Protein AF-S1R671-F1 (afdb_monomer_lite)

Sequence (78 aa):
MMDVLEKELTKGSVSYKENETWRYYFFDNNIPTQGWKIHISSQMKDCIEIFKIISTVMKDEKCTYRCSLRDCKAWSRF

InterPro domains:
  IPR057929 RamC, N-terminal domain [PF25816] (14-67)

Radius of gyration: 11.99 Å; chains: 1; bounding box: 24×19×33 Å

Foldseek 3Di:
DVVVVVVLLVPDPWDWDDDPWKIKTAQPDPDPPDPDKDKDADDPVCLVVVCSVVVVVCVVVSWIKMATPVHSIIMTDD

Secondary structure (DSSP, 8-state):
-HHHHHHHHSSSS-EEEE-SSEEEEE----------EEEEE--GGGHHHHHHHHHHHHHHTT-EEEEESSSSEEEEE-

Structure (mmCIF, N/CA/C/O backbone):
data_AF-S1R671-F1
#
_entry.id   AF-S1R671-F1
#
loop_
_atom_site.group_PDB
_atom_site.id
_atom_site.type_symbol
_atom_site.label_atom_id
_atom_site.label_alt_id
_atom_site.label_comp_id
_atom_site.label_asym_id
_atom_site.label_entity_id
_atom_site.label_seq_id
_atom_site.pdbx_PDB_ins_code
_atom_site.Cartn_x
_atom_site.Cartn_y
_atom_site.Cartn_z
_atom_site.occupancy
_atom_site.B_iso_or_equiv
_atom_site.auth_seq_id
_atom_site.auth_comp_id
_atom_site.auth_asym_id
_atom_site.auth_atom_id
_atom_site.pdbx_PDB_model_num
ATOM 1 N N . MET A 1 1 ? 6.308 5.806 -13.420 1.00 51.97 1 MET A N 1
ATOM 2 C CA . MET A 1 1 ? 5.875 4.644 -12.599 1.00 51.97 1 MET A CA 1
ATOM 3 C C . MET A 1 1 ? 5.164 5.114 -11.336 1.00 51.97 1 MET A C 1
ATOM 5 O O . MET A 1 1 ? 4.027 4.715 -11.124 1.00 51.97 1 MET A O 1
ATOM 9 N N . MET A 1 2 ? 5.779 6.022 -10.570 1.00 52.81 2 MET A N 1
ATOM 10 C CA . MET A 1 2 ? 5.172 6.667 -9.397 1.00 52.81 2 MET A CA 1
ATOM 11 C C . MET A 1 2 ? 3.912 7.495 -9.705 1.00 52.81 2 MET A C 1
ATOM 13 O O . MET A 1 2 ? 2.942 7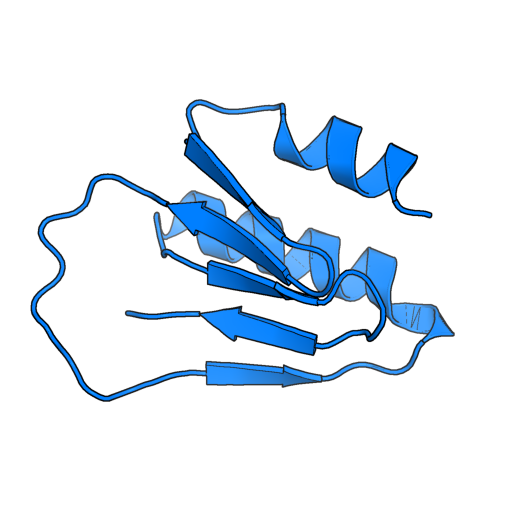.389 -8.963 1.00 52.81 2 MET A O 1
ATOM 17 N N . ASP A 1 3 ? 3.851 8.195 -10.844 1.00 56.69 3 ASP A N 1
ATOM 18 C CA . ASP A 1 3 ? 2.694 9.049 -11.190 1.00 56.69 3 ASP A CA 1
ATOM 19 C C . ASP A 1 3 ? 1.382 8.272 -11.402 1.00 56.69 3 ASP A C 1
ATOM 21 O O . ASP A 1 3 ? 0.288 8.766 -11.134 1.00 56.69 3 ASP A O 1
ATOM 25 N N . VAL A 1 4 ? 1.476 7.033 -11.903 1.00 60.22 4 VAL A N 1
ATOM 26 C CA . VAL A 1 4 ? 0.306 6.163 -12.125 1.00 60.22 4 VAL A CA 1
ATOM 27 C C . VAL A 1 4 ? -0.217 5.637 -10.791 1.00 60.22 4 VAL A C 1
ATOM 29 O O . VAL A 1 4 ? -1.424 5.578 -10.577 1.00 60.22 4 VAL A O 1
ATOM 32 N N . LEU A 1 5 ? 0.696 5.295 -9.882 1.00 56.59 5 LEU A N 1
ATOM 33 C CA . LEU A 1 5 ? 0.370 4.864 -8.526 1.00 56.59 5 LEU A CA 1
ATOM 34 C C . LEU A 1 5 ? -0.273 6.008 -7.732 1.00 56.59 5 LEU A C 1
ATOM 36 O O . LEU A 1 5 ? -1.305 5.813 -7.097 1.00 56.59 5 LEU A O 1
ATOM 40 N N . GLU A 1 6 ? 0.274 7.219 -7.828 1.00 58.97 6 GLU A N 1
ATOM 41 C CA . GLU A 1 6 ? -0.257 8.416 -7.161 1.00 58.97 6 GLU A CA 1
ATOM 42 C C . GLU A 1 6 ? -1.702 8.728 -7.537 1.00 58.97 6 GLU A C 1
ATOM 44 O O . GLU A 1 6 ? -2.524 8.991 -6.656 1.00 58.97 6 GLU A O 1
ATOM 49 N N . LYS A 1 7 ? -2.036 8.640 -8.828 1.00 62.97 7 LYS A N 1
ATOM 50 C CA . LYS A 1 7 ? -3.402 8.874 -9.317 1.00 62.97 7 LYS A CA 1
ATOM 51 C C . LYS A 1 7 ? -4.414 7.843 -8.814 1.00 62.97 7 LYS A C 1
ATOM 53 O O . LYS A 1 7 ? -5.567 8.191 -8.578 1.00 62.97 7 LYS A O 1
ATOM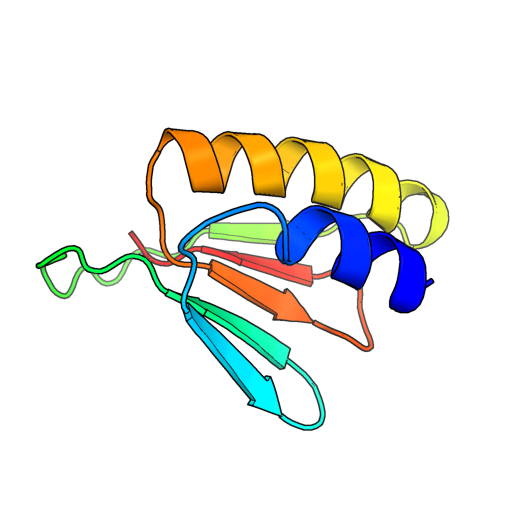 58 N N . GLU A 1 8 ? -4.005 6.589 -8.635 1.00 61.28 8 GLU A N 1
ATOM 59 C CA . GLU A 1 8 ? -4.883 5.533 -8.104 1.00 61.28 8 GLU A CA 1
ATOM 60 C C . GLU A 1 8 ? -5.056 5.621 -6.579 1.00 61.28 8 GLU A C 1
ATOM 62 O O . GLU A 1 8 ? -6.079 5.222 -6.013 1.00 61.28 8 GLU A O 1
ATOM 67 N N . LEU A 1 9 ? -4.065 6.174 -5.882 1.00 59.53 9 LEU A N 1
ATOM 68 C CA . LEU A 1 9 ? -4.039 6.225 -4.420 1.00 59.53 9 LEU A CA 1
ATOM 69 C C . LEU A 1 9 ? -4.742 7.462 -3.859 1.00 59.53 9 LEU A C 1
ATOM 71 O O . LEU A 1 9 ? -5.357 7.372 -2.801 1.00 59.53 9 LEU A O 1
ATOM 75 N N . THR A 1 10 ? -4.753 8.564 -4.609 1.00 58.41 10 THR A N 1
ATOM 76 C CA . THR A 1 10 ? -5.503 9.793 -4.281 1.00 58.41 10 THR A CA 1
ATOM 77 C C . THR A 1 10 ? -7.019 9.670 -4.479 1.00 58.41 10 THR A C 1
ATOM 79 O O . THR A 1 10 ? -7.774 10.512 -3.996 1.00 58.41 10 THR A O 1
ATOM 82 N N . LYS A 1 11 ? -7.504 8.594 -5.115 1.00 57.47 11 LYS A N 1
ATOM 83 C CA . LYS A 1 11 ? -8.928 8.225 -5.106 1.00 57.47 11 LYS A CA 1
ATOM 84 C C . LYS A 1 11 ? -9.300 7.593 -3.755 1.00 57.47 11 LYS A C 1
ATOM 86 O O . LYS A 1 11 ? -9.308 6.366 -3.620 1.00 57.47 11 LYS A O 1
ATOM 91 N N . GLY A 1 12 ? -9.581 8.427 -2.752 1.00 57.31 12 GLY A N 1
ATOM 92 C CA . GLY A 1 12 ? -10.159 8.016 -1.464 1.00 57.31 12 GLY A CA 1
ATOM 93 C C . GLY A 1 12 ? -9.755 8.896 -0.277 1.00 57.31 12 GLY A C 1
ATOM 94 O O . GLY A 1 12 ? -8.772 9.627 -0.335 1.00 57.31 12 GLY A O 1
ATOM 95 N N . SER A 1 13 ? -10.500 8.796 0.827 1.00 55.91 13 SER A N 1
ATOM 96 C CA . SER A 1 13 ? -10.243 9.484 2.107 1.00 55.91 13 SER A CA 1
ATOM 97 C C . SER A 1 13 ? -9.105 8.830 2.907 1.00 55.91 13 SER A C 1
ATOM 99 O O . SER A 1 13 ? -9.268 8.508 4.081 1.00 55.91 13 SER A O 1
ATOM 101 N N . VAL A 1 14 ? -7.966 8.563 2.267 1.00 64.88 14 VAL A N 1
ATOM 102 C CA . VAL A 1 14 ? -6.811 7.916 2.904 1.00 64.88 14 VAL A CA 1
ATOM 103 C C . VAL A 1 14 ? -5.754 8.972 3.175 1.00 64.88 14 VAL A C 1
ATOM 105 O O . VAL A 1 14 ? -5.233 9.593 2.249 1.00 64.88 14 VAL A O 1
ATOM 108 N N . SER A 1 15 ? -5.423 9.181 4.449 1.00 70.56 15 SER A N 1
ATOM 109 C CA . SER A 1 15 ? -4.296 10.043 4.802 1.00 70.56 15 SER A CA 1
ATOM 110 C C . SER A 1 15 ? -2.987 9.314 4.495 1.00 70.56 15 SER A C 1
ATOM 112 O O . SER A 1 15 ? -2.849 8.123 4.791 1.00 70.56 15 SER A O 1
ATOM 114 N N . TYR A 1 16 ? -2.025 10.007 3.883 1.00 70.88 16 TYR A N 1
ATOM 115 C CA . TYR A 1 16 ? -0.718 9.426 3.592 1.00 70.88 16 TYR A CA 1
ATOM 116 C C . TYR A 1 16 ? 0.432 10.288 4.113 1.00 70.88 16 TYR A C 1
ATOM 118 O O . TYR A 1 16 ? 0.336 11.512 4.186 1.00 70.88 16 TYR A O 1
ATOM 126 N N . LYS A 1 17 ? 1.533 9.630 4.489 1.00 76.88 17 LYS A N 1
ATOM 127 C CA . LYS A 1 17 ? 2.829 10.273 4.755 1.00 76.88 17 LYS A CA 1
ATOM 128 C C . LYS A 1 17 ? 3.886 9.658 3.864 1.00 76.88 17 LYS A C 1
ATOM 130 O O . LYS A 1 17 ? 3.859 8.459 3.603 1.00 76.88 17 LYS A O 1
ATOM 135 N N . GLU A 1 18 ? 4.842 10.464 3.444 1.00 77.94 18 GLU A N 1
ATOM 136 C CA . GLU A 1 18 ? 5.919 10.032 2.566 1.00 77.94 18 GLU A CA 1
ATOM 137 C C . GLU A 1 18 ? 7.276 10.395 3.158 1.00 77.94 18 GLU A C 1
ATOM 139 O O . GLU A 1 18 ? 7.431 11.429 3.807 1.00 77.94 18 GLU A O 1
ATOM 144 N N . ASN A 1 19 ? 8.254 9.522 2.943 1.00 78.62 19 ASN A N 1
ATOM 145 C CA . ASN A 1 19 ? 9.665 9.834 3.094 1.00 78.62 19 ASN A CA 1
ATOM 146 C C . ASN A 1 19 ? 10.436 9.324 1.868 1.00 78.62 19 ASN A C 1
ATOM 148 O O . ASN A 1 19 ? 9.861 8.714 0.971 1.00 78.62 19 ASN A O 1
ATOM 152 N N . GLU A 1 20 ? 11.754 9.521 1.851 1.00 74.19 20 GLU A N 1
ATOM 153 C CA . GLU A 1 20 ? 12.616 9.202 0.702 1.00 74.19 20 GLU A CA 1
ATOM 154 C C . GLU A 1 20 ? 12.547 7.749 0.194 1.00 74.19 20 GLU A C 1
ATOM 156 O O . GLU A 1 20 ? 13.014 7.460 -0.911 1.00 74.19 20 GLU A O 1
ATOM 161 N N . THR A 1 21 ? 12.039 6.820 1.009 1.00 76.62 21 THR A N 1
ATOM 162 C CA . THR A 1 21 ? 12.024 5.379 0.716 1.00 76.62 21 THR A CA 1
ATOM 163 C C . THR A 1 21 ? 10.620 4.780 0.752 1.00 76.62 21 THR A C 1
ATOM 165 O O . THR A 1 21 ? 10.364 3.808 0.049 1.00 76.62 21 THR A O 1
ATOM 168 N N . TRP A 1 22 ? 9.707 5.330 1.550 1.00 78.31 22 TRP A N 1
ATOM 169 C CA . TRP A 1 22 ? 8.419 4.724 1.869 1.00 78.31 22 TRP A CA 1
ATOM 170 C C . TRP A 1 22 ? 7.281 5.730 1.769 1.00 78.31 22 TRP A C 1
ATOM 172 O O . TRP A 1 22 ? 7.384 6.856 2.255 1.00 78.31 22 TRP A O 1
ATOM 182 N N . ARG A 1 23 ? 6.141 5.255 1.273 1.00 79.19 23 ARG A N 1
ATOM 183 C CA . ARG A 1 23 ? 4.852 5.931 1.408 1.00 79.19 23 ARG A CA 1
ATOM 184 C C . ARG A 1 23 ? 3.932 5.106 2.297 1.00 79.19 23 ARG A C 1
ATOM 186 O O . ARG A 1 23 ? 3.806 3.900 2.106 1.00 79.19 23 ARG A O 1
ATOM 193 N N . TYR A 1 24 ? 3.333 5.758 3.283 1.00 77.50 24 TYR A N 1
ATOM 194 C CA . TYR A 1 24 ? 2.493 5.181 4.326 1.00 77.50 24 TYR A CA 1
ATOM 195 C C . TYR A 1 24 ? 1.048 5.610 4.107 1.00 77.50 24 TYR A C 1
ATOM 197 O O . TYR A 1 24 ? 0.800 6.802 3.968 1.00 77.50 24 TYR A O 1
ATOM 205 N N . TYR A 1 25 ? 0.124 4.659 4.131 1.00 79.44 25 TYR A N 1
ATOM 206 C CA . TYR A 1 25 ? -1.318 4.842 4.011 1.00 79.44 25 TYR A CA 1
ATOM 207 C C . TYR A 1 25 ? -1.966 4.487 5.336 1.00 79.44 25 TYR A C 1
ATOM 209 O O . TYR A 1 25 ? -1.871 3.339 5.774 1.00 79.44 25 TYR A O 1
ATOM 217 N N . PHE A 1 26 ? -2.608 5.470 5.960 1.00 75.00 26 PHE A N 1
ATOM 218 C CA . PHE A 1 26 ? -3.245 5.312 7.258 1.00 75.00 26 PHE A CA 1
ATOM 219 C C . PHE A 1 26 ? -4.759 5.347 7.105 1.00 75.00 26 PHE A C 1
ATOM 221 O O . PHE A 1 26 ? -5.323 6.283 6.528 1.00 75.00 26 PHE A O 1
ATOM 228 N N . PHE A 1 27 ? -5.392 4.334 7.681 1.00 74.69 27 PHE A N 1
ATOM 229 C CA . PHE A 1 27 ? -6.824 4.312 7.931 1.00 74.69 27 PHE A CA 1
ATOM 230 C C . PHE A 1 27 ? -7.027 4.546 9.421 1.00 74.69 27 PHE A C 1
ATOM 232 O O . PHE A 1 27 ? -6.314 3.963 10.240 1.00 74.69 27 PHE A O 1
ATOM 239 N N . ASP A 1 28 ? -7.959 5.435 9.752 1.00 64.62 28 ASP A N 1
ATOM 240 C CA . ASP A 1 28 ? -8.210 5.895 11.117 1.00 64.62 28 ASP A CA 1
ATOM 241 C C . ASP A 1 28 ? -9.006 4.835 11.885 1.00 64.62 28 ASP A C 1
ATOM 243 O O . ASP A 1 28 ? -10.209 4.933 12.114 1.00 64.62 28 ASP A O 1
ATOM 247 N N . ASN A 1 29 ? -8.323 3.740 12.189 1.00 60.31 29 ASN A N 1
ATOM 248 C CA . ASN A 1 29 ? -8.850 2.636 12.958 1.00 60.31 29 ASN A CA 1
ATOM 249 C C . ASN A 1 29 ? -8.053 2.589 14.267 1.00 60.31 29 ASN A C 1
ATOM 251 O O . ASN A 1 29 ? -6.820 2.624 14.254 1.00 60.31 29 ASN A O 1
ATOM 255 N N . ASN A 1 30 ? -8.756 2.485 15.399 1.00 59.50 30 ASN A N 1
ATOM 256 C CA . ASN A 1 30 ? -8.193 2.180 16.721 1.00 59.50 30 ASN A CA 1
ATOM 257 C C . ASN A 1 30 ? -7.683 0.727 16.734 1.00 59.50 30 ASN A C 1
ATOM 259 O O . ASN A 1 30 ? -8.205 -0.142 17.431 1.00 59.50 30 ASN A O 1
ATOM 263 N N . ILE A 1 31 ? -6.709 0.437 15.875 1.00 60.44 31 ILE A N 1
ATOM 264 C CA . ILE A 1 31 ? -6.146 -0.890 15.712 1.00 60.44 31 ILE A CA 1
ATOM 265 C C . ILE A 1 31 ? -5.279 -1.166 16.947 1.00 60.44 31 ILE A C 1
ATOM 267 O O . ILE A 1 31 ? -4.357 -0.389 17.225 1.00 60.44 31 ILE A O 1
ATOM 271 N N . PRO A 1 32 ? -5.553 -2.238 17.713 1.00 59.12 32 PRO A N 1
ATOM 272 C CA . PRO A 1 32 ? -4.718 -2.620 18.842 1.00 59.12 32 PRO A CA 1
ATOM 273 C C . PRO A 1 32 ? -3.277 -2.809 18.373 1.00 59.12 32 PRO A C 1
ATOM 275 O O . PRO A 1 32 ? -3.046 -3.284 17.267 1.00 59.12 32 PRO A O 1
ATOM 278 N N . THR A 1 33 ? -2.289 -2.481 19.203 1.00 60.72 33 THR A N 1
ATOM 279 C CA . THR A 1 33 ? -0.875 -2.683 18.861 1.00 60.72 33 THR A CA 1
ATOM 280 C C . THR A 1 33 ? -0.559 -4.182 18.761 1.00 60.72 33 THR A C 1
ATOM 282 O O . THR A 1 33 ? -0.019 -4.774 19.692 1.00 60.72 33 THR A O 1
ATOM 285 N N . GLN A 1 34 ? -0.895 -4.818 17.641 1.00 61.75 34 GLN A N 1
ATOM 286 C CA . GLN A 1 34 ? -0.560 -6.205 17.355 1.00 61.75 34 GLN A CA 1
ATOM 287 C C . GLN A 1 34 ? 0.798 -6.252 16.639 1.00 61.75 34 GLN A C 1
ATOM 289 O O . GLN A 1 34 ? 1.167 -5.369 15.860 1.00 61.75 34 GLN A O 1
ATOM 294 N N . GLY A 1 35 ? 1.614 -7.252 16.978 1.00 70.44 35 GLY A N 1
ATOM 295 C CA . GLY A 1 35 ? 2.995 -7.363 16.492 1.00 70.44 35 GLY A CA 1
ATOM 296 C C . GLY A 1 35 ? 3.128 -7.926 15.073 1.00 70.44 35 GLY A C 1
ATOM 297 O O . GLY A 1 35 ? 4.242 -7.996 14.553 1.00 70.44 35 GLY A O 1
ATOM 298 N N . TRP A 1 36 ? 2.024 -8.357 14.463 1.00 71.19 36 TRP A N 1
ATOM 299 C CA . TRP A 1 36 ? 2.030 -9.143 13.233 1.00 71.19 36 TRP A CA 1
ATOM 300 C C . TRP A 1 36 ? 2.026 -8.226 12.009 1.00 71.19 36 TRP A C 1
ATOM 302 O O . TRP A 1 36 ? 1.377 -7.181 11.984 1.00 71.19 36 TRP A O 1
ATOM 312 N N . LYS A 1 37 ? 2.825 -8.586 11.002 1.00 80.81 37 LYS A N 1
ATOM 313 C CA . LYS A 1 37 ? 3.052 -7.782 9.796 1.00 80.81 37 LYS A CA 1
ATOM 314 C C . LYS A 1 37 ? 3.167 -8.719 8.608 1.00 80.81 37 LYS A C 1
ATOM 316 O O . LYS A 1 37 ? 3.834 -9.747 8.715 1.00 80.81 37 LYS A O 1
ATOM 321 N N . ILE A 1 38 ? 2.574 -8.342 7.482 1.00 82.94 38 ILE A N 1
ATOM 322 C CA . ILE A 1 38 ? 2.706 -9.096 6.234 1.00 82.94 38 ILE A CA 1
ATOM 323 C C . ILE A 1 38 ? 3.630 -8.322 5.302 1.00 82.94 38 ILE A C 1
ATOM 325 O O . ILE A 1 38 ? 3.427 -7.133 5.056 1.00 82.94 38 ILE A O 1
ATOM 329 N N . HIS A 1 39 ? 4.653 -9.007 4.793 1.00 85.81 39 HIS A N 1
ATOM 330 C CA . HIS A 1 39 ? 5.540 -8.484 3.765 1.00 85.81 39 HIS A CA 1
ATOM 331 C C . HIS A 1 39 ? 5.185 -9.117 2.424 1.00 85.81 39 HIS A C 1
ATOM 333 O O . HIS A 1 39 ? 5.228 -10.337 2.283 1.00 85.81 39 HIS A O 1
ATOM 339 N N . ILE A 1 40 ? 4.877 -8.280 1.438 1.00 85.38 40 ILE A N 1
ATOM 340 C CA . ILE A 1 40 ? 4.596 -8.711 0.075 1.00 85.38 40 ILE A CA 1
ATOM 341 C C . ILE A 1 40 ? 5.727 -8.221 -0.821 1.00 85.38 40 ILE A C 1
ATOM 343 O O . ILE A 1 40 ? 6.039 -7.029 -0.858 1.00 85.38 40 ILE A O 1
ATOM 347 N N . SER A 1 41 ? 6.358 -9.165 -1.513 1.00 87.00 41 SER A N 1
ATOM 348 C CA . SER A 1 41 ? 7.426 -8.918 -2.479 1.00 87.00 41 SER A CA 1
ATOM 349 C C . SER A 1 41 ? 6.977 -9.382 -3.858 1.00 87.00 41 SER A C 1
ATOM 351 O O . SER A 1 41 ? 6.275 -10.382 -3.982 1.00 87.00 41 SER A O 1
ATOM 353 N N . SER A 1 42 ? 7.393 -8.659 -4.891 1.00 84.88 42 SER A N 1
ATOM 354 C CA . SER A 1 42 ? 7.105 -8.983 -6.290 1.00 84.88 42 SER A CA 1
ATOM 355 C C . SER A 1 42 ? 8.343 -8.796 -7.159 1.00 84.88 42 SER A C 1
ATOM 357 O O . SER A 1 42 ? 9.315 -8.160 -6.744 1.00 84.88 42 SER A O 1
ATOM 359 N N . GLN A 1 43 ? 8.312 -9.349 -8.373 1.00 85.38 43 GLN A N 1
ATOM 360 C CA . GLN A 1 43 ? 9.290 -8.989 -9.395 1.00 85.38 43 GLN A CA 1
ATOM 361 C C . GLN A 1 43 ? 9.034 -7.551 -9.864 1.00 85.38 43 GLN A C 1
ATOM 363 O O . GLN A 1 43 ? 7.888 -7.110 -9.935 1.00 85.38 43 GLN A O 1
ATOM 368 N N . MET A 1 44 ? 10.095 -6.830 -10.238 1.00 81.38 44 MET A N 1
ATOM 369 C CA . MET A 1 44 ? 10.000 -5.424 -10.660 1.00 81.38 44 MET A CA 1
ATOM 370 C C . MET A 1 44 ? 9.033 -5.218 -11.833 1.00 81.38 44 MET A C 1
ATOM 372 O O . MET A 1 44 ? 8.280 -4.249 -11.852 1.00 81.38 44 MET A O 1
ATOM 376 N N . LYS A 1 45 ? 9.002 -6.159 -12.782 1.00 84.25 45 LYS A N 1
ATOM 377 C CA . LYS A 1 45 ? 8.099 -6.108 -13.941 1.00 84.25 45 LYS A CA 1
ATOM 378 C C . LYS A 1 45 ? 6.607 -6.198 -13.575 1.00 84.25 45 LYS A C 1
ATOM 380 O O . LYS A 1 45 ? 5.794 -5.599 -14.263 1.00 84.25 45 LYS A O 1
ATOM 385 N N . ASP A 1 46 ? 6.268 -6.872 -12.474 1.00 85.00 46 ASP A N 1
ATOM 386 C CA . ASP A 1 46 ? 4.879 -7.164 -12.079 1.00 85.00 46 ASP A CA 1
ATOM 387 C C . ASP A 1 46 ? 4.397 -6.235 -10.949 1.00 85.00 46 ASP A C 1
ATOM 389 O O . ASP A 1 46 ? 3.259 -6.311 -10.485 1.00 85.00 46 ASP A O 1
ATOM 393 N N . CYS A 1 47 ? 5.269 -5.345 -10.468 1.00 82.38 47 CYS A N 1
ATOM 394 C CA . CYS A 1 47 ? 5.046 -4.617 -9.225 1.00 82.38 47 CYS A CA 1
ATOM 395 C C . CYS A 1 47 ? 3.845 -3.677 -9.250 1.00 82.38 47 CYS A C 1
ATOM 397 O O . CYS A 1 47 ? 3.160 -3.539 -8.239 1.00 82.38 47 CYS A O 1
ATOM 399 N N . ILE A 1 48 ? 3.571 -3.048 -10.394 1.00 81.62 48 ILE A N 1
ATOM 400 C CA . ILE A 1 48 ? 2.448 -2.121 -10.547 1.00 81.62 48 ILE A CA 1
ATOM 401 C C . ILE A 1 48 ? 1.132 -2.897 -10.475 1.00 81.62 48 ILE A C 1
ATOM 403 O O . ILE A 1 48 ? 0.198 -2.458 -9.808 1.00 81.62 48 ILE A O 1
ATOM 407 N N . GLU A 1 49 ? 1.055 -4.046 -11.146 1.00 86.44 49 GLU A N 1
ATOM 408 C CA . GLU A 1 49 ? -0.146 -4.883 -11.165 1.00 86.44 49 GLU A CA 1
ATOM 409 C C . GLU A 1 49 ? -0.413 -5.490 -9.790 1.00 86.44 49 GLU A C 1
ATOM 411 O O . GLU A 1 49 ? -1.519 -5.365 -9.262 1.00 86.44 49 GLU A O 1
ATOM 416 N N . ILE A 1 50 ? 0.623 -6.049 -9.161 1.00 87.44 50 ILE A N 1
ATOM 417 C CA . ILE A 1 50 ? 0.530 -6.597 -7.808 1.00 87.44 50 ILE A CA 1
ATOM 418 C C . ILE A 1 50 ? 0.145 -5.505 -6.808 1.00 87.44 50 ILE A C 1
ATOM 420 O O . ILE A 1 50 ? -0.741 -5.716 -5.980 1.00 87.44 50 ILE A O 1
ATOM 424 N N . PHE A 1 51 ? 0.748 -4.317 -6.905 1.00 84.50 51 PHE A N 1
ATOM 425 C CA . PHE A 1 51 ? 0.386 -3.207 -6.033 1.00 84.50 51 PHE A CA 1
ATOM 426 C C . PHE A 1 51 ? -1.077 -2.801 -6.207 1.00 84.50 51 PHE A C 1
ATOM 428 O O . PHE A 1 51 ? -1.750 -2.595 -5.203 1.00 84.50 51 PHE A O 1
ATOM 435 N N . LYS A 1 52 ? -1.594 -2.711 -7.441 1.00 83.88 52 LYS A N 1
ATOM 436 C CA . LYS A 1 52 ? -3.006 -2.372 -7.682 1.00 83.88 52 LYS A CA 1
ATOM 437 C C . LYS A 1 52 ? -3.934 -3.339 -6.953 1.00 83.88 52 LYS A C 1
ATOM 439 O O . LYS A 1 52 ? -4.764 -2.883 -6.172 1.00 83.88 52 LYS A O 1
ATOM 444 N N . ILE A 1 53 ? -3.723 -4.644 -7.131 1.00 88.38 53 ILE A N 1
ATOM 445 C CA . ILE A 1 53 ? -4.517 -5.697 -6.480 1.00 88.38 53 ILE A CA 1
ATOM 446 C C . ILE A 1 53 ? -4.461 -5.554 -4.954 1.00 88.38 53 ILE A C 1
ATOM 448 O O . ILE A 1 53 ? -5.499 -5.480 -4.301 1.00 88.38 53 ILE A O 1
ATOM 452 N N . ILE A 1 54 ? -3.255 -5.455 -4.385 1.00 87.19 54 ILE A N 1
ATOM 453 C CA . ILE A 1 54 ? -3.073 -5.335 -2.931 1.00 87.19 54 ILE A CA 1
ATOM 454 C C . ILE A 1 54 ? -3.708 -4.049 -2.411 1.00 87.19 54 ILE A C 1
ATOM 456 O O . ILE A 1 54 ? -4.373 -4.071 -1.384 1.00 87.19 54 ILE A O 1
ATOM 460 N N . SER A 1 55 ? -3.512 -2.926 -3.100 1.00 82.25 55 SER A N 1
ATOM 461 C CA . SER A 1 55 ? -4.024 -1.626 -2.670 1.00 82.25 55 SER A CA 1
ATOM 462 C C . SER A 1 55 ? -5.549 -1.607 -2.603 1.00 82.25 55 SER A C 1
ATOM 464 O O . SER A 1 55 ? -6.091 -0.998 -1.685 1.00 82.25 55 SER A O 1
ATOM 466 N N . THR A 1 56 ? -6.226 -2.313 -3.515 1.00 84.94 56 THR A N 1
ATOM 467 C CA . THR A 1 56 ? -7.679 -2.511 -3.476 1.00 84.94 56 THR A CA 1
ATOM 468 C C . THR A 1 56 ? -8.075 -3.308 -2.240 1.00 84.94 56 THR A C 1
ATOM 470 O O . THR A 1 56 ? -8.840 -2.801 -1.428 1.00 84.94 56 THR A O 1
ATOM 473 N N . VAL A 1 57 ? -7.466 -4.480 -2.023 1.00 86.62 57 VAL A N 1
ATOM 474 C CA . VAL A 1 57 ? -7.752 -5.319 -0.844 1.00 86.62 57 VAL A CA 1
ATOM 475 C C . VAL A 1 57 ? -7.515 -4.549 0.460 1.00 86.62 57 VAL A C 1
ATOM 477 O O . VAL A 1 57 ? -8.354 -4.555 1.351 1.00 86.62 57 VAL A O 1
ATOM 480 N N . MET A 1 58 ? -6.400 -3.823 0.572 1.00 83.44 58 MET A N 1
ATOM 481 C CA . MET A 1 58 ? -6.081 -3.054 1.778 1.00 83.44 58 MET A CA 1
ATOM 482 C C . MET A 1 58 ? -7.054 -1.893 2.012 1.00 83.44 58 MET A C 1
ATOM 484 O O . MET A 1 58 ? -7.337 -1.572 3.165 1.00 83.44 58 MET A O 1
ATOM 488 N N . LYS A 1 59 ? -7.555 -1.250 0.946 1.00 79.75 59 LYS A N 1
ATOM 489 C CA . LYS A 1 59 ? -8.582 -0.201 1.045 1.00 79.75 59 LYS A CA 1
ATOM 490 C C . LYS A 1 59 ? -9.918 -0.782 1.512 1.00 79.75 59 LYS A C 1
ATOM 492 O O . LYS A 1 59 ? -10.527 -0.198 2.408 1.00 79.75 59 LYS A O 1
ATOM 497 N N . ASP A 1 60 ? -10.329 -1.916 0.951 1.00 84.25 60 ASP A N 1
ATOM 498 C CA . ASP A 1 60 ? -11.587 -2.589 1.294 1.00 84.25 60 ASP A CA 1
ATOM 499 C C . ASP A 1 60 ? -11.585 -3.050 2.760 1.00 84.25 60 ASP A C 1
ATOM 501 O O . ASP A 1 60 ? -12.526 -2.777 3.506 1.00 84.25 60 ASP A O 1
ATOM 505 N N . GLU A 1 61 ? -10.467 -3.622 3.211 1.00 83.25 61 GLU A N 1
ATOM 506 C CA . GLU A 1 61 ? -10.259 -4.066 4.596 1.00 83.25 61 GLU A CA 1
ATOM 507 C C . GLU A 1 61 ? -9.882 -2.924 5.559 1.00 83.25 61 GLU A C 1
ATOM 509 O O . GLU A 1 61 ? -9.637 -3.157 6.744 1.00 83.25 61 GLU A O 1
ATOM 514 N N . LYS A 1 62 ? -9.784 -1.677 5.071 1.00 78.62 62 LYS A N 1
ATOM 515 C CA . LYS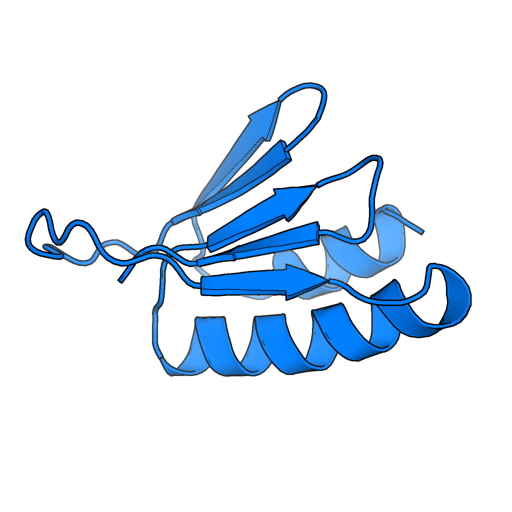 A 1 62 ? -9.336 -0.495 5.837 1.00 78.62 62 LYS A CA 1
ATOM 516 C C . LYS A 1 62 ? -8.039 -0.750 6.623 1.00 78.62 62 LYS A C 1
ATOM 518 O O . LYS A 1 62 ? -7.877 -0.318 7.766 1.00 78.62 62 LYS A O 1
ATOM 523 N N . CYS A 1 63 ? -7.106 -1.469 6.012 1.00 79.25 63 CYS A N 1
ATOM 524 C CA . CYS A 1 63 ? -5.839 -1.851 6.619 1.00 79.25 63 CYS A CA 1
ATOM 525 C C . CYS A 1 63 ? -4.770 -0.787 6.372 1.00 79.25 63 CYS A C 1
ATOM 527 O O . CYS A 1 63 ? -4.601 -0.300 5.256 1.00 79.25 63 CYS A O 1
ATOM 529 N N . THR A 1 64 ? -3.989 -0.455 7.401 1.00 82.12 64 THR A N 1
ATOM 530 C CA . THR A 1 64 ? -2.859 0.476 7.264 1.00 82.12 64 THR A CA 1
ATOM 531 C C . THR A 1 64 ? -1.677 -0.238 6.610 1.00 82.12 64 THR A C 1
ATOM 533 O O . THR A 1 64 ? -1.283 -1.329 7.025 1.00 82.12 64 THR A O 1
ATOM 536 N N . TYR A 1 65 ? -1.063 0.373 5.597 1.00 83.25 65 TYR A N 1
ATOM 537 C CA . TYR A 1 65 ? 0.077 -0.222 4.895 1.00 83.25 65 TYR A CA 1
ATOM 538 C C . TYR A 1 65 ? 1.097 0.816 4.437 1.00 83.25 65 TYR A C 1
ATOM 540 O O . TYR A 1 65 ? 0.819 2.006 4.360 1.00 83.25 65 TYR A O 1
ATOM 548 N N . ARG A 1 66 ? 2.311 0.367 4.128 1.00 84.00 66 ARG A N 1
ATOM 549 C CA . ARG A 1 66 ? 3.363 1.160 3.497 1.00 84.00 66 ARG A CA 1
ATOM 550 C C . ARG A 1 66 ? 3.904 0.446 2.269 1.00 84.00 66 ARG A C 1
ATOM 552 O O . ARG A 1 66 ? 4.022 -0.778 2.268 1.00 84.00 66 ARG A O 1
ATOM 559 N N . CYS A 1 67 ? 4.289 1.196 1.251 1.00 82.06 67 CYS A N 1
ATOM 560 C CA . CYS A 1 67 ? 4.974 0.669 0.076 1.00 82.06 67 CYS A CA 1
ATOM 561 C C . CYS A 1 67 ? 6.308 1.380 -0.125 1.00 82.06 67 CYS A C 1
ATOM 563 O O . CYS A 1 67 ? 6.434 2.571 0.170 1.00 82.06 67 CYS A O 1
ATOM 565 N N . SER A 1 68 ? 7.311 0.639 -0.586 1.00 77.44 68 SER A N 1
ATOM 566 C CA . SER A 1 68 ? 8.591 1.227 -0.957 1.00 77.44 68 SER A CA 1
ATOM 567 C C . SER A 1 68 ? 8.462 1.927 -2.307 1.00 77.44 68 SER A C 1
ATOM 569 O O . SER A 1 68 ? 7.804 1.434 -3.222 1.00 77.44 68 SER A O 1
ATOM 571 N N . LEU A 1 69 ? 9.073 3.105 -2.401 1.00 65.50 69 LEU A N 1
ATOM 572 C CA . LEU A 1 69 ? 9.111 3.930 -3.610 1.00 65.50 69 LEU A CA 1
ATOM 573 C C . LEU A 1 69 ? 10.302 3.580 -4.510 1.00 65.50 69 LEU A C 1
ATOM 575 O O . LEU A 1 69 ? 10.366 4.020 -5.655 1.00 65.50 69 LEU A O 1
ATOM 579 N N . ARG A 1 70 ? 11.252 2.801 -3.977 1.00 61.25 70 ARG A N 1
ATOM 580 C CA . ARG A 1 70 ? 12.493 2.398 -4.656 1.00 61.25 70 ARG A CA 1
ATOM 581 C C . ARG A 1 70 ? 12.540 0.902 -4.973 1.00 61.25 70 ARG A C 1
ATOM 583 O O . ARG A 1 70 ? 13.243 0.511 -5.892 1.00 61.25 70 ARG A O 1
ATOM 590 N N . ASP A 1 71 ? 11.748 0.100 -4.257 1.00 53.22 71 ASP A N 1
ATOM 591 C CA . ASP A 1 71 ? 11.672 -1.357 -4.381 1.00 53.22 71 ASP A CA 1
ATOM 592 C C . ASP A 1 71 ? 10.212 -1.833 -4.368 1.00 53.22 71 ASP A C 1
ATOM 594 O O . ASP A 1 71 ? 9.351 -1.235 -3.728 1.00 53.22 71 ASP A O 1
ATOM 598 N N . CYS A 1 72 ? 9.927 -2.981 -4.980 1.00 52.31 72 CYS A N 1
ATOM 599 C CA . CYS A 1 72 ? 8.582 -3.568 -5.061 1.00 52.31 72 CYS A CA 1
ATOM 600 C C . CYS A 1 72 ? 8.188 -4.323 -3.783 1.00 52.31 72 CYS A C 1
ATOM 602 O O . CYS A 1 72 ? 7.881 -5.520 -3.812 1.00 52.31 72 CYS A O 1
ATOM 604 N N . LYS A 1 73 ? 8.250 -3.624 -2.649 1.00 50.56 73 LYS A N 1
ATOM 605 C CA . LYS A 1 73 ? 7.961 -4.155 -1.314 1.00 50.56 73 LYS A CA 1
ATOM 606 C C . LYS A 1 73 ? 6.779 -3.409 -0.707 1.00 50.56 73 LYS A C 1
ATOM 608 O O . LYS A 1 73 ? 6.844 -2.194 -0.520 1.00 50.56 73 LYS A O 1
ATOM 613 N N . ALA A 1 74 ? 5.724 -4.138 -0.360 1.00 56.59 74 ALA A N 1
ATOM 614 C CA . ALA A 1 74 ? 4.572 -3.623 0.376 1.00 56.59 74 ALA A CA 1
ATOM 615 C C . ALA A 1 74 ? 4.486 -4.288 1.758 1.00 56.59 74 ALA A C 1
ATOM 617 O O . ALA A 1 74 ? 4.788 -5.471 1.911 1.00 56.59 74 ALA A O 1
ATOM 618 N N . TRP A 1 75 ? 4.125 -3.515 2.777 1.00 57.25 75 TRP A N 1
ATOM 619 C CA . TRP A 1 75 ? 4.031 -3.930 4.178 1.00 57.25 75 TRP A CA 1
ATOM 620 C C . TRP A 1 75 ? 2.694 -3.481 4.748 1.00 57.25 75 TRP A C 1
ATOM 622 O O . TRP A 1 75 ? 2.452 -2.280 4.774 1.00 57.25 75 TRP A O 1
ATOM 632 N N . SER A 1 76 ? 1.873 -4.386 5.272 1.00 45.94 76 SER A N 1
ATOM 633 C CA . SER A 1 76 ? 0.675 -4.011 6.035 1.00 45.94 76 SER A CA 1
ATOM 634 C C . SER A 1 76 ? 0.877 -4.212 7.535 1.00 45.94 76 SER A C 1
ATOM 636 O O . SER A 1 76 ? 1.612 -5.106 7.975 1.00 45.94 76 SER A O 1
ATOM 638 N N . ARG A 1 77 ? 0.246 -3.338 8.320 1.00 45.91 77 ARG A N 1
ATOM 639 C CA . ARG A 1 77 ? 0.114 -3.449 9.771 1.00 45.91 77 ARG A CA 1
ATOM 640 C C . ARG A 1 77 ? -1.373 -3.614 10.080 1.00 45.91 77 ARG A C 1
ATOM 642 O O . ARG A 1 77 ? -2.163 -2.740 9.725 1.00 45.91 77 ARG A O 1
ATOM 649 N N . PHE A 1 78 ? -1.695 -4.753 10.680 1.00 48.12 78 PHE A N 1
ATOM 650 C CA . PHE A 1 78 ? -3.023 -5.096 11.180 1.00 48.12 78 PHE A CA 1
ATOM 651 C C . PHE A 1 78 ? -3.159 -4.754 12.655 1.00 48.12 78 PHE A C 1
ATOM 653 O O . PHE A 1 78 ? -2.137 -4.374 13.283 1.00 48.12 78 PHE A O 1
#

pLDDT: mean 71.61, std 12.56, range [45.91, 88.38]

Organism: NCBI:txid1121864

=== Feature glossary ===
Each block in this record encodes a different view of the same protein. In brief:

Predicted aligned error. PAE(i, j) answers: if I align the predicted and true structures on residue i, how far off (in Å) do I expect residue j to be? A block-diagonal PAE matrix with low values on the blocks and high values off-diagonal is the signature of a multi-domain protein with confidently predicted domains but uncertain inter-domain orientation.

Contact-map, Ramachandran, and PAE plots. Plot images: a contact map (which residues are close in 3D, as an N×N binary image), a Ramachandran scatter (backbone torsion angles, revealing secondary-structure composition at a glance), and — for AlphaFold structures — a PAE heatmap (pairwise prediction confidence).

Backbone torsions (φ/ψ). φ (phi) and ψ (psi) are the two rotatable backbone dihedrals per residue: φ is the C(i-1)–N–Cα–C torsion, ψ is the N–Cα–C–N(i+1) torsion, both in degrees on (−180°, 180°]. α-helical residues cluster near (−60°, −45°); β-strand residues near (−120°, +130°). A Ramachandran plot is simply a scatter of (φ, ψ) for every residue.

Foldseek 3Di. A 3Di character summarizes, for each residue, the relative orientation of the Cα frame of its nearest spatial neighbor. Because it encodes fold topology rather than chemistry, 3Di alignments detect remote structural similarity that sequence alignment misses.

Radius of gyration, Cα contacts, bounding box. Three whole-structure scalars: the radius of gyration (RMS distance of Cα from centroid, in Å), the count of Cα–Cα contacts (pairs closer than 8 Å and separated by more than four residues in sequence — i.e. tertiary, not local, contacts), and the bounding-box dimensions. Together they distinguish compact globular folds from extended fibres or disordered chains.

Sequence. Sequence gives the chain of amino acids in standard one-letter code (A=alanine, C=cysteine, …, Y=tyrosine), read N→C. It is the only feature that is directly encoded by the gene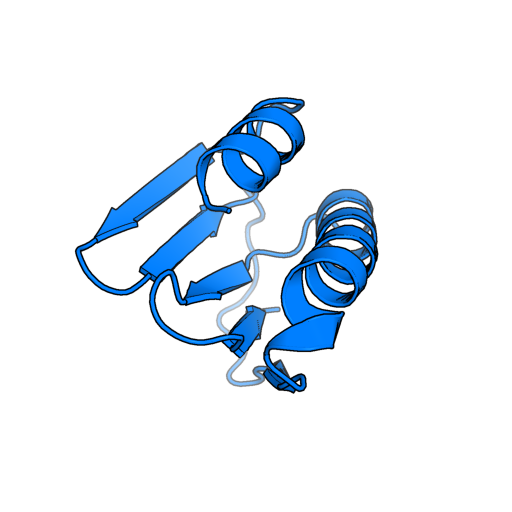; all structural features are derived from the folded form of this sequence.

mmCIF coordinates. Atomic coordinates in PDBx/mmCIF format — the same representation the Protein Data Bank distributes. Each line of the _atom_site loop places one backbone atom in Cartesian space (units: ångströms, origin: arbitrary).

Secondary structure (3-state, P-SEA). Three-state secondary structure (P-SEA) collapses the eight DSSP classes into helix (a), strand (b), and coil (c). P-SEA assigns these from Cα geometry alone — distances and angles — without requiring backbone oxygens, so it works on any Cα trace.

InterPro / GO / CATH / organism. Functional annotations link the protein to curated databases. InterPro entries identify conserved domains and families by matching the sequence against member-database signatures (Pfam, PROSITE, CDD, …). Gene Ontology (GO) terms describe molecular function, biological process, and cellular component in a controlled vocabulary. CATH places the structure in a hierarchical fold classification (Class/Architecture/Topology/Homologous-superfamily). The organism is the source species.

B-factor. B-factor (Debye–Waller factor) reflects atomic displacement in the crystal lattice. It is an experimental observable (units Å²), not a prediction; low values mean the atom is pinned down, high values mean it moves or is heterogeneous across the crystal.

Rendered structure images. Structure images are PyMOL renders from six orthogonal camera directions. Cartoo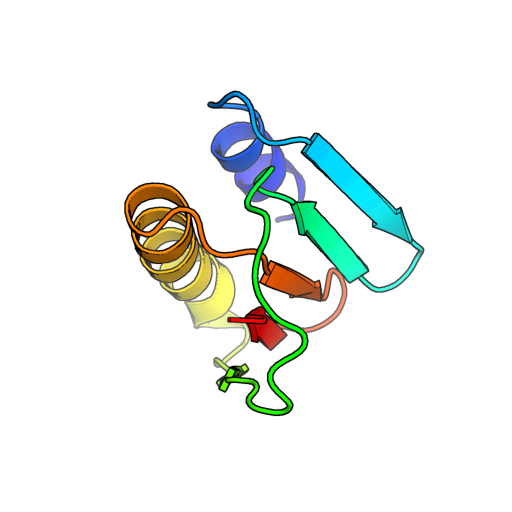n representation draws helices as coils and strands as arrows; sticks shows the backbone as bonds; surface shows the solvent-excluded envelope. Rainbow coloring maps sequence position to hue (blue→red, N→C); chain coloring assigns a distinct color per polypeptide.

Solvent-accessible surface area. Solvent-accessible surface area (SASA) is the area in Å² traced out by the centre of a 1.4 Å probe sphere (a water molecule) rolled over the protein's van der Waals surface (Shrake–Rupley / Lee–Richards construction). Buried residues have near-zero SASA; fully exposed residues can exceed 200 Å². The total SASA scales roughly with the number of surface residues.

Secondary structure (8-state, DSSP). The SS8 string is DSSP's per-residue secondary-structure call. α-helix (H) means an i→i+4 H-bond ladder; β-strand (E) means the residue participates in a β-sheet; 3₁₀ (G) and π (I) are tighter and wider helices; T/S are turns/bends; '-' is loop.

pLDDT. For AlphaFold models, the B-factor field carries pLDDT — the model's own estimate of local accuracy on a 0–100 scale. Regions with pLDDT<50 should be treated as essentially unmodeled; they often correspond to intrinsically disordered segments.

Nearest PDB structures. Nearest PD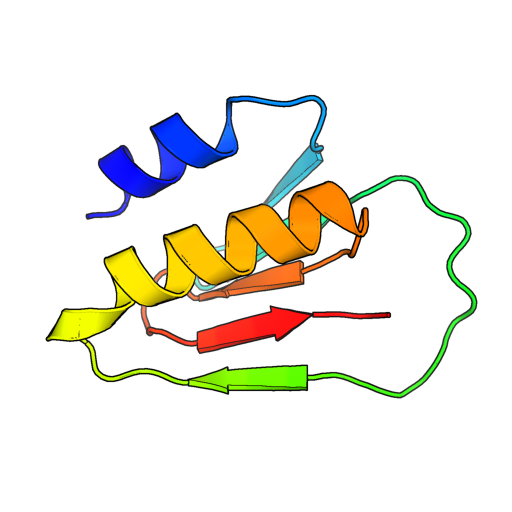B neighbors are the top structural matches found by Foldseek when searching this structure against the entire Protein Data Bank. Each hit reports a TM-score (0 to 1; >0.5 almost always implies the same fold) and an E-value. These are *structural* homologs — they may share no detectable sequence similarity.